Protein AF-X1TGV5-F1 (afdb_monomer)

Organism: NCBI:txid412755

InterPro domains:
  IPR006158 Cobalamin (vitamin B12)-binding domain [PF02310] (2-82)
  IPR006158 Cobalamin (vitamin B12)-binding domain [PS51332] (1-100)
  IPR036724 Cobalamin-binding domain superfamily [SSF52242] (1-96)

Structure (mmCIF, N/CA/C/O backbone):
data_AF-X1TGV5-F1
#
_entry.id   AF-X1TGV5-F1
#
loop_
_atom_site.group_PDB
_atom_site.id
_atom_site.type_symbol
_atom_site.label_atom_id
_atom_site.label_alt_id
_atom_site.label_comp_id
_atom_site.label_asym_id
_atom_site.label_entity_id
_atom_site.label_seq_id
_atom_site.pdbx_PDB_ins_code
_atom_site.Cartn_x
_atom_site.Cartn_y
_atom_site.Cartn_z
_atom_site.occupancy
_atom_site.B_iso_or_equiv
_atom_site.auth_seq_id
_atom_site.auth_comp_id
_atom_site.auth_asym_id
_atom_site.auth_atom_id
_atom_site.pdbx_PDB_model_num
ATOM 1 N N . GLY A 1 1 ? -7.190 6.318 -10.068 1.00 85.38 1 GLY A N 1
ATOM 2 C CA . GLY A 1 1 ? -6.710 7.074 -11.244 1.00 85.38 1 GLY A CA 1
ATOM 3 C C . GLY A 1 1 ? -5.217 6.866 -11.408 1.00 85.38 1 GLY A C 1
ATOM 4 O O . GLY A 1 1 ?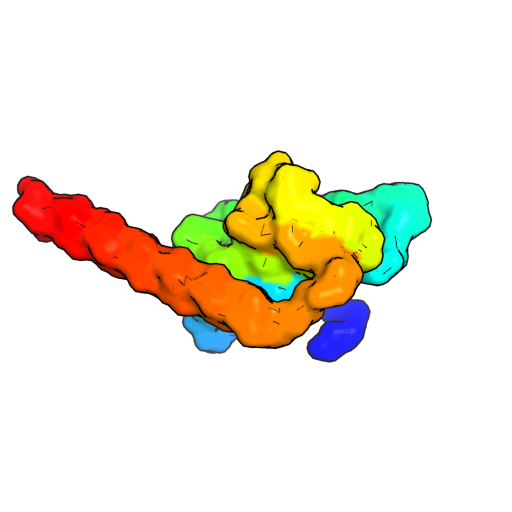 -4.611 6.278 -10.522 1.00 85.38 1 GLY A O 1
ATOM 5 N N . SER A 1 2 ? -4.631 7.317 -12.516 1.00 89.69 2 SER A N 1
ATOM 6 C CA . SER A 1 2 ? -3.177 7.313 -12.741 1.00 89.69 2 SER A CA 1
ATOM 7 C C . SER A 1 2 ? -2.559 8.670 -12.398 1.00 89.69 2 SER A C 1
ATOM 9 O O . SER A 1 2 ? -3.264 9.673 -12.406 1.00 89.69 2 SER A O 1
ATOM 11 N N . GLN A 1 3 ? -1.245 8.696 -12.136 1.00 91.50 3 GLN A N 1
ATOM 12 C CA . GLN A 1 3 ? -0.471 9.930 -11.900 1.00 91.50 3 GLN A CA 1
ATOM 13 C C . GLN A 1 3 ? -1.023 10.804 -10.756 1.00 91.50 3 GLN A C 1
ATOM 15 O O . GLN A 1 3 ? -1.027 12.029 -10.830 1.00 91.50 3 GLN A O 1
ATOM 20 N N . VAL A 1 4 ? -1.501 10.164 -9.688 1.00 96.94 4 VAL A N 1
ATOM 21 C CA . VAL A 1 4 ? -1.942 10.847 -8.466 1.00 96.94 4 VAL A CA 1
ATOM 22 C C . VAL A 1 4 ? -0.712 11.115 -7.601 1.00 96.94 4 VAL A C 1
ATOM 24 O O . VAL A 1 4 ? 0.024 10.175 -7.306 1.00 96.94 4 VAL A O 1
ATOM 27 N N . THR A 1 5 ? -0.480 12.371 -7.208 1.00 98.06 5 THR A N 1
ATOM 28 C CA . THR A 1 5 ? 0.618 12.698 -6.284 1.00 98.06 5 THR A CA 1
ATOM 29 C C . THR A 1 5 ? 0.316 12.170 -4.883 1.00 98.06 5 THR A C 1
ATOM 31 O O . THR A 1 5 ? -0.852 12.022 -4.505 1.00 98.06 5 THR A O 1
ATOM 34 N N . ASN A 1 6 ? 1.356 11.896 -4.095 1.00 98.38 6 ASN A N 1
ATOM 35 C CA . ASN A 1 6 ? 1.174 11.373 -2.744 1.00 98.38 6 ASN A CA 1
ATOM 36 C C . ASN A 1 6 ? 0.411 12.364 -1.851 1.00 98.38 6 ASN A C 1
ATOM 38 O O . ASN A 1 6 ? -0.458 11.944 -1.095 1.00 98.38 6 ASN A O 1
ATOM 42 N N . GLU A 1 7 ? 0.633 13.673 -1.993 1.00 98.38 7 GLU A N 1
ATOM 43 C CA . GLU A 1 7 ? -0.078 14.709 -1.231 1.00 98.38 7 GLU A CA 1
ATOM 44 C C . GLU A 1 7 ? -1.580 14.686 -1.527 1.00 98.38 7 GLU A C 1
ATOM 46 O O . GLU A 1 7 ? -2.407 14.747 -0.616 1.00 98.38 7 GLU A O 1
ATOM 51 N N . LEU A 1 8 ? -1.957 14.550 -2.804 1.00 98.19 8 LEU A N 1
ATOM 52 C CA . LEU A 1 8 ? -3.361 14.438 -3.188 1.00 98.19 8 LEU A CA 1
ATOM 53 C C . LEU A 1 8 ? -3.974 13.133 -2.664 1.00 98.19 8 LEU A C 1
ATOM 55 O O . LEU A 1 8 ? -5.123 13.130 -2.214 1.00 98.19 8 LEU A O 1
ATOM 59 N N . PHE A 1 9 ? -3.217 12.036 -2.703 1.00 98.31 9 PHE A N 1
ATOM 60 C CA . PHE A 1 9 ? -3.662 10.738 -2.205 1.00 98.31 9 PHE A CA 1
ATOM 61 C C . PHE A 1 9 ? -3.897 10.753 -0.686 1.00 98.31 9 PHE A C 1
ATOM 63 O O . PHE A 1 9 ? -4.946 10.304 -0.214 1.00 98.31 9 PHE A O 1
ATOM 70 N N . VAL A 1 10 ? -2.983 11.358 0.075 1.00 98.38 10 VAL A N 1
ATOM 71 C CA . VAL A 1 10 ? -3.099 11.565 1.527 1.00 98.38 10 VAL A CA 1
ATOM 72 C C . VAL A 1 10 ? -4.272 12.492 1.854 1.00 98.38 10 VAL A C 1
ATOM 74 O O . VAL A 1 10 ? -5.122 12.144 2.673 1.00 98.38 10 VAL A O 1
ATOM 77 N N . LYS A 1 11 ? -4.416 13.619 1.145 1.00 98.31 11 LYS A N 1
ATOM 78 C CA . LYS A 1 11 ? -5.562 14.525 1.318 1.00 98.31 11 LYS A CA 1
ATOM 79 C C . LYS A 1 11 ? -6.897 13.803 1.122 1.00 98.31 11 LYS A C 1
ATOM 81 O O . LYS A 1 11 ? -7.813 13.965 1.928 1.00 98.31 11 LYS A O 1
ATOM 86 N N . LYS A 1 12 ? -7.012 12.983 0.072 1.00 98.06 12 LYS A N 1
ATOM 87 C CA . LYS A 1 12 ? -8.229 12.203 -0.198 1.00 98.06 12 LYS A CA 1
ATOM 88 C C . LYS A 1 12 ? -8.479 11.114 0.836 1.00 98.06 12 LYS A C 1
ATOM 90 O O . LYS A 1 12 ? -9.634 10.862 1.164 1.00 98.06 12 LYS A O 1
ATOM 95 N N . THR A 1 13 ? -7.425 10.520 1.380 1.00 97.75 13 THR A N 1
ATOM 96 C CA . THR A 1 13 ? -7.529 9.558 2.483 1.00 97.75 13 THR A CA 1
ATOM 97 C C . THR A 1 13 ? -8.219 10.181 3.695 1.00 97.75 13 THR A C 1
ATOM 99 O O . THR A 1 13 ? -9.147 9.587 4.240 1.00 97.75 13 THR A O 1
ATOM 102 N N . ILE A 1 14 ? -7.823 11.403 4.066 1.00 97.31 14 ILE A N 1
ATOM 103 C CA . ILE A 1 14 ? -8.416 12.152 5.183 1.00 97.31 14 ILE A CA 1
ATOM 104 C C . ILE A 1 14 ? -9.866 12.544 4.870 1.00 97.31 14 ILE A C 1
ATOM 106 O O . ILE A 1 14 ? -10.759 12.307 5.682 1.00 97.31 14 ILE A O 1
ATOM 110 N N . GLU A 1 15 ? -10.112 13.111 3.684 1.00 97.94 15 GLU A N 1
ATOM 111 C CA . GLU A 1 15 ? -11.444 13.557 3.243 1.00 97.94 15 GLU A CA 1
ATOM 112 C C . GLU A 1 15 ? -12.470 12.416 3.259 1.00 97.94 15 GLU A C 1
ATOM 114 O O . GLU A 1 15 ? -13.597 12.591 3.719 1.00 97.94 15 GLU A O 1
ATOM 119 N N . LEU A 1 16 ? -12.063 11.236 2.786 1.00 97.88 16 LEU A N 1
ATOM 120 C CA . LEU A 1 16 ? -12.928 10.065 2.663 1.00 97.88 16 LEU A CA 1
ATOM 121 C C . LEU A 1 16 ? -12.922 9.171 3.907 1.00 97.88 16 LEU A C 1
ATOM 123 O O . LEU A 1 16 ? -13.690 8.213 3.950 1.00 97.88 16 LEU A O 1
ATOM 127 N N . LYS A 1 17 ? -12.073 9.465 4.903 1.00 97.12 17 LYS A N 1
ATOM 128 C CA . LYS A 1 17 ? -11.846 8.623 6.090 1.00 97.12 17 LYS A CA 1
ATOM 129 C C . LYS A 1 17 ? -11.570 7.163 5.710 1.00 97.12 17 LYS A C 1
ATOM 131 O O . LYS A 1 17 ? -12.187 6.248 6.247 1.00 97.12 17 LYS A O 1
ATOM 136 N N . ALA A 1 18 ? -10.688 6.958 4.735 1.00 97.75 18 ALA A N 1
ATOM 137 C CA . ALA A 1 18 ? -10.439 5.633 4.180 1.00 97.75 18 ALA A CA 1
ATOM 138 C C . ALA A 1 18 ? -9.738 4.711 5.193 1.00 97.75 18 ALA A C 1
ATOM 140 O O . ALA A 1 18 ? -8.715 5.079 5.764 1.00 97.75 18 ALA A O 1
ATOM 141 N N . ASP A 1 19 ? -10.251 3.488 5.357 1.00 97.56 19 ASP A N 1
ATOM 142 C CA . ASP A 1 19 ? -9.623 2.458 6.198 1.00 97.56 19 ASP A CA 1
ATOM 143 C C . ASP A 1 19 ? -8.460 1.737 5.491 1.00 97.56 19 ASP A C 1
ATOM 145 O O . ASP A 1 19 ? -7.543 1.227 6.138 1.00 97.56 19 ASP A O 1
ATOM 149 N N . VAL A 1 20 ? -8.51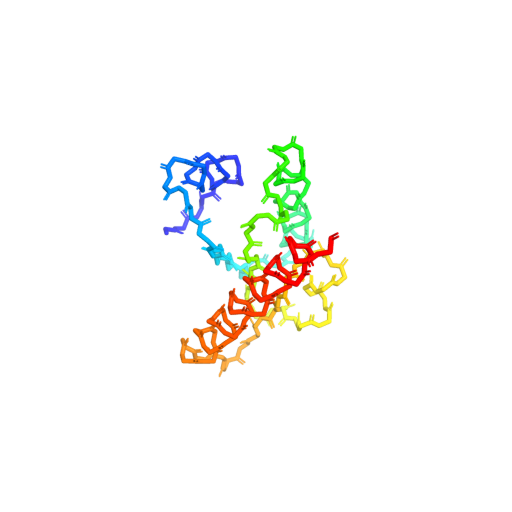2 1.651 4.156 1.00 98.38 20 VAL A N 1
ATOM 150 C CA . VAL A 1 20 ? -7.571 0.884 3.326 1.00 98.38 20 VAL A CA 1
ATOM 151 C C . VAL A 1 20 ? -7.101 1.733 2.151 1.00 98.38 20 VAL A C 1
ATOM 153 O O . VAL A 1 20 ? -7.911 2.275 1.399 1.00 98.38 20 VAL A O 1
ATOM 156 N N . LEU A 1 21 ? -5.785 1.807 1.969 1.00 98.56 21 LEU A N 1
ATOM 157 C CA . LEU A 1 21 ? -5.121 2.519 0.883 1.00 98.56 21 LEU A CA 1
ATOM 158 C C . LEU A 1 21 ? -4.419 1.504 -0.013 1.00 98.56 21 LEU A C 1
ATOM 160 O O 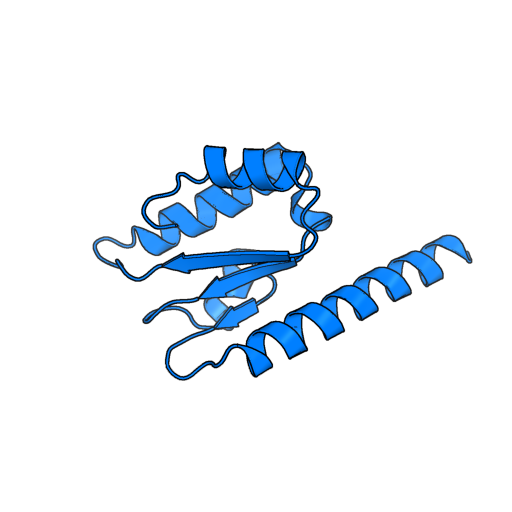. LEU A 1 21 ? -3.593 0.718 0.452 1.00 98.56 21 LEU A O 1
ATOM 164 N N . LEU A 1 22 ? -4.726 1.557 -1.308 1.00 98.38 22 LEU A N 1
ATOM 165 C CA . LEU A 1 22 ? -4.084 0.739 -2.333 1.00 98.38 22 LEU A CA 1
ATOM 166 C C . LEU A 1 22 ? -3.289 1.647 -3.272 1.00 98.38 22 LEU A C 1
ATOM 168 O O . LEU A 1 22 ? -3.865 2.526 -3.915 1.00 98.38 22 LEU A O 1
ATOM 172 N N . VAL A 1 23 ? -1.983 1.415 -3.384 1.00 98.19 23 VAL A N 1
ATOM 173 C CA . VAL A 1 23 ? -1.104 2.126 -4.323 1.00 98.19 23 VAL A CA 1
ATOM 174 C C . VAL A 1 23 ? -0.416 1.138 -5.263 1.00 98.19 23 VAL A C 1
ATOM 176 O O . VAL A 1 23 ? 0.058 0.087 -4.845 1.00 98.19 23 VAL A O 1
ATOM 179 N N . SER A 1 24 ? -0.355 1.464 -6.553 1.00 97.31 24 SER A N 1
ATOM 180 C CA . SER A 1 24 ? 0.283 0.619 -7.568 1.00 97.31 24 SER A CA 1
ATOM 181 C C . SER A 1 24 ? 1.435 1.360 -8.238 1.00 97.31 24 SER A C 1
ATOM 183 O O . SER A 1 24 ? 1.266 2.504 -8.654 1.00 97.31 24 SER A O 1
ATOM 185 N N . GLN A 1 25 ? 2.582 0.697 -8.391 1.00 97.06 25 GLN A N 1
ATOM 186 C CA . GLN A 1 25 ? 3.790 1.253 -9.004 1.00 97.06 25 GLN A CA 1
ATOM 187 C C . GLN A 1 25 ? 4.320 0.334 -10.101 1.00 97.06 25 GLN A C 1
ATOM 189 O O . GLN A 1 25 ? 4.793 -0.766 -9.831 1.00 97.06 25 GLN A O 1
ATOM 194 N N . THR A 1 26 ? 4.261 0.793 -11.350 1.00 95.38 26 THR A N 1
ATOM 195 C CA . THR A 1 26 ? 4.735 0.034 -12.519 1.00 95.38 26 THR A CA 1
ATOM 196 C C . THR A 1 26 ? 6.082 0.517 -13.042 1.00 95.38 26 THR A C 1
ATOM 198 O O . THR A 1 26 ? 6.876 -0.294 -13.515 1.00 95.38 26 THR A O 1
ATOM 201 N N . VAL A 1 27 ? 6.366 1.818 -12.945 1.00 94.94 27 VAL A N 1
ATOM 202 C CA . VAL A 1 27 ? 7.611 2.416 -13.439 1.00 94.94 27 VAL A CA 1
ATOM 203 C C . VAL A 1 27 ? 8.702 2.276 -12.386 1.00 94.94 27 VAL A C 1
ATOM 205 O O . VAL A 1 27 ? 8.623 2.864 -11.312 1.00 94.94 27 VAL A O 1
ATOM 208 N N . THR A 1 28 ? 9.749 1.517 -12.706 1.00 94.31 28 THR A N 1
ATOM 209 C CA . THR A 1 28 ? 10.807 1.179 -11.739 1.00 94.31 28 THR A CA 1
ATOM 210 C C . THR A 1 28 ? 12.171 1.773 -12.079 1.00 94.31 28 THR A C 1
ATOM 212 O O . THR A 1 28 ? 13.133 1.560 -11.348 1.00 94.31 28 THR A O 1
ATOM 215 N N . GLN A 1 29 ? 12.278 2.525 -13.177 1.00 94.38 29 GLN A N 1
ATOM 216 C CA . GLN A 1 29 ? 13.536 3.128 -13.621 1.00 94.38 29 GLN A CA 1
ATOM 217 C C . GLN A 1 29 ? 14.107 4.061 -12.546 1.00 94.38 29 GLN A C 1
ATOM 219 O O . GLN A 1 29 ? 13.380 4.878 -11.980 1.00 94.38 29 GLN A O 1
ATOM 224 N N . LYS A 1 30 ? 15.419 3.950 -12.290 1.00 94.62 30 LYS A N 1
ATOM 225 C CA . LYS A 1 30 ? 16.140 4.759 -11.286 1.00 94.62 30 LYS A CA 1
ATOM 226 C C . LYS A 1 30 ? 15.489 4.720 -9.893 1.00 94.62 30 LYS A C 1
ATOM 228 O O . LYS A 1 30 ? 15.500 5.723 -9.176 1.00 94.62 30 LYS A O 1
ATOM 233 N N . ASP A 1 31 ? 14.863 3.590 -9.567 1.00 94.88 31 ASP A N 1
ATOM 234 C CA . ASP A 1 31 ? 14.195 3.329 -8.292 1.00 94.88 31 ASP A CA 1
ATOM 235 C C . ASP A 1 31 ? 13.111 4.350 -7.926 1.00 94.88 31 ASP A C 1
ATOM 237 O O . ASP A 1 31 ? 12.819 4.584 -6.755 1.00 94.88 31 ASP A O 1
ATOM 241 N N . VAL A 1 32 ? 12.467 4.953 -8.934 1.00 96.06 32 VAL A N 1
ATOM 242 C CA . VAL A 1 32 ? 11.433 5.974 -8.706 1.00 96.06 32 VAL A CA 1
ATOM 243 C C . VAL A 1 32 ? 10.250 5.432 -7.899 1.00 96.06 32 VAL A C 1
ATOM 245 O O . VAL A 1 32 ? 9.760 6.118 -7.009 1.00 96.06 32 VAL A O 1
ATOM 248 N N . HIS A 1 33 ? 9.851 4.179 -8.140 1.00 95.81 33 HIS A N 1
ATOM 249 C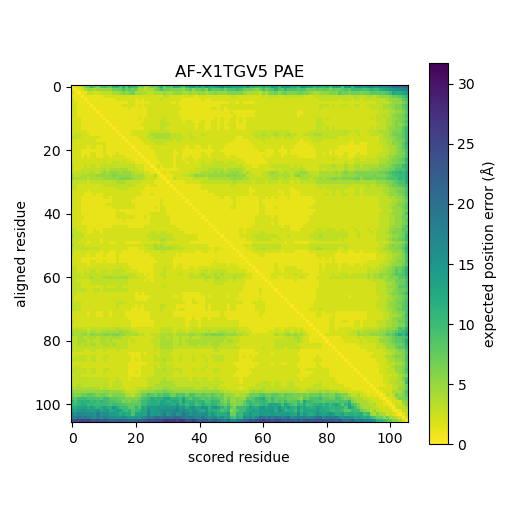 CA . HIS A 1 33 ? 8.849 3.484 -7.334 1.00 95.81 33 HIS A CA 1
ATOM 250 C C . HIS A 1 33 ? 9.210 3.431 -5.844 1.00 95.81 33 HIS A C 1
ATOM 252 O O . HIS A 1 33 ? 8.349 3.727 -5.024 1.00 95.81 33 HIS A O 1
ATOM 258 N N . LEU A 1 34 ? 10.464 3.120 -5.487 1.00 97.25 34 LEU A N 1
ATOM 259 C CA . LEU A 1 34 ? 10.898 3.071 -4.087 1.00 97.25 34 LEU A CA 1
ATOM 260 C C . LEU A 1 34 ? 10.802 4.455 -3.455 1.00 97.25 34 LEU A C 1
ATOM 262 O O . LEU A 1 34 ? 10.136 4.614 -2.441 1.00 97.25 34 LEU A O 1
ATOM 266 N N . LYS A 1 35 ? 11.354 5.478 -4.118 1.00 97.75 35 LYS A N 1
ATOM 267 C CA . LYS A 1 35 ? 11.283 6.871 -3.645 1.00 97.75 35 LYS A CA 1
ATOM 268 C C . LYS A 1 35 ? 9.842 7.337 -3.451 1.00 97.75 35 LYS A C 1
ATOM 270 O O . LYS A 1 35 ? 9.531 7.954 -2.439 1.00 97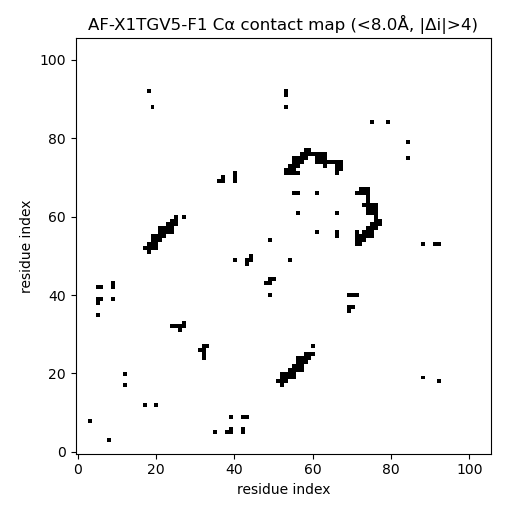.75 35 LYS A O 1
ATOM 275 N N . ASN A 1 36 ? 8.955 7.018 -4.394 1.00 98.19 36 ASN A N 1
ATOM 276 C CA . ASN A 1 36 ? 7.545 7.381 -4.293 1.00 98.19 36 ASN A CA 1
ATOM 277 C C . ASN A 1 36 ? 6.848 6.644 -3.142 1.00 98.19 36 ASN A C 1
ATOM 279 O O . ASN A 1 36 ? 6.036 7.243 -2.442 1.00 98.19 36 ASN A O 1
ATOM 283 N N . LEU A 1 37 ? 7.119 5.348 -2.963 1.00 98.44 37 LEU A N 1
ATOM 284 C CA . LEU A 1 37 ? 6.507 4.546 -1.904 1.00 98.44 37 LEU A CA 1
ATOM 285 C C . LEU A 1 37 ? 7.000 4.967 -0.516 1.00 98.44 37 LEU A C 1
ATOM 287 O O . LEU A 1 37 ? 6.173 5.069 0.387 1.00 98.44 37 LEU A O 1
ATOM 291 N N . THR A 1 38 ? 8.295 5.256 -0.362 1.00 98.56 38 THR A N 1
ATOM 292 C CA . THR A 1 38 ? 8.874 5.811 0.870 1.00 98.56 38 THR A CA 1
ATOM 293 C C . THR A 1 38 ? 8.255 7.164 1.195 1.00 98.56 38 THR A C 1
ATOM 295 O O . THR A 1 38 ? 7.730 7.345 2.287 1.00 98.56 38 THR A O 1
ATOM 298 N N . ASN A 1 39 ? 8.206 8.079 0.222 1.00 98.62 39 ASN A N 1
ATOM 299 C CA . ASN A 1 39 ? 7.618 9.400 0.428 1.00 98.62 39 ASN A CA 1
ATOM 300 C C . ASN A 1 39 ? 6.136 9.333 0.840 1.00 98.62 39 ASN A C 1
ATOM 302 O O . ASN A 1 39 ? 5.689 10.133 1.656 1.00 98.62 39 ASN A O 1
ATOM 306 N N . LEU A 1 40 ? 5.364 8.372 0.317 1.00 98.75 40 LEU A N 1
ATOM 307 C CA . LEU A 1 40 ? 3.976 8.191 0.744 1.00 98.75 40 LEU A CA 1
ATOM 308 C C . LEU A 1 40 ? 3.885 7.812 2.228 1.00 98.75 40 LEU A C 1
ATOM 310 O O . LEU A 1 40 ? 3.025 8.331 2.936 1.00 98.75 40 LEU A O 1
ATOM 314 N N . VAL A 1 41 ? 4.759 6.921 2.699 1.00 98.69 41 VAL A N 1
ATOM 315 C CA . VAL A 1 41 ? 4.796 6.520 4.112 1.00 98.69 41 VAL A CA 1
ATOM 316 C C . VAL A 1 41 ? 5.183 7.705 4.991 1.00 98.69 41 VAL A C 1
ATOM 318 O O . VAL A 1 41 ? 4.452 8.003 5.932 1.00 98.69 41 VAL A O 1
ATOM 321 N N . GLU A 1 42 ? 6.230 8.445 4.621 1.00 98.69 42 GLU A N 1
ATOM 322 C CA . GLU A 1 42 ? 6.666 9.654 5.334 1.00 98.69 42 GLU A CA 1
ATOM 323 C C . GLU A 1 42 ? 5.538 10.692 5.456 1.00 98.69 42 GLU A C 1
ATOM 325 O O . GLU A 1 42 ? 5.332 11.267 6.523 1.00 98.69 42 GLU A O 1
ATOM 330 N N . LEU A 1 43 ? 4.758 10.910 4.391 1.00 98.75 43 LEU A N 1
ATOM 331 C CA . LEU A 1 43 ? 3.621 11.834 4.423 1.00 98.75 43 LEU A CA 1
ATOM 332 C C . LEU A 1 43 ? 2.484 11.331 5.326 1.00 98.75 43 LEU A C 1
ATOM 334 O O . LEU A 1 43 ? 1.900 12.113 6.074 1.00 98.75 43 LEU A O 1
ATOM 338 N N . LEU A 1 44 ? 2.171 10.032 5.297 1.00 98.62 44 LEU A N 1
ATOM 339 C CA . LEU A 1 44 ? 1.162 9.440 6.186 1.00 98.62 44 LEU A CA 1
ATOM 340 C C . LEU A 1 44 ? 1.578 9.515 7.665 1.00 98.62 44 LEU A C 1
ATOM 342 O O . LEU A 1 44 ? 0.719 9.673 8.538 1.00 98.62 44 LEU A O 1
ATOM 346 N N . GLU A 1 45 ? 2.872 9.387 7.954 1.00 98.31 45 GLU A N 1
ATOM 347 C CA . GLU A 1 45 ? 3.443 9.547 9.294 1.00 98.31 45 GLU A CA 1
ATOM 348 C C . GLU A 1 45 ? 3.435 11.008 9.748 1.00 98.31 45 GLU A C 1
ATOM 350 O O . GLU A 1 45 ? 3.005 11.293 10.868 1.00 98.31 45 GLU A O 1
ATOM 355 N N . ALA A 1 46 ? 3.830 11.940 8.873 1.00 98.19 46 ALA A N 1
ATOM 356 C CA . ALA A 1 46 ? 3.803 13.376 9.146 1.00 98.19 46 ALA A CA 1
ATOM 357 C C . ALA A 1 46 ? 2.386 13.867 9.495 1.00 98.19 46 ALA A C 1
ATOM 359 O O . ALA A 1 46 ? 2.208 14.625 10.448 1.00 98.19 46 ALA A O 1
ATOM 360 N N . GLU A 1 47 ? 1.373 13.354 8.794 1.00 97.75 47 GLU A N 1
ATOM 361 C CA . GLU A 1 47 ? -0.046 13.620 9.066 1.00 97.75 47 GLU A CA 1
ATOM 362 C C . GLU A 1 47 ? -0.617 12.781 10.230 1.00 97.75 47 GLU A C 1
ATOM 364 O O . GLU A 1 47 ? -1.787 12.913 10.584 1.00 97.75 47 GLU A O 1
ATOM 369 N N . ARG A 1 48 ? 0.193 11.914 10.860 1.00 97.75 48 ARG A N 1
ATOM 370 C CA . ARG A 1 48 ? -0.185 11.032 11.985 1.00 97.75 48 ARG A CA 1
ATOM 371 C C . ARG A 1 48 ? -1.359 10.096 11.685 1.00 97.75 48 ARG A C 1
ATOM 373 O O . ARG A 1 48 ? -2.117 9.724 12.584 1.00 97.75 48 ARG A O 1
ATOM 380 N N . ILE A 1 49 ? -1.506 9.687 10.429 1.00 97.50 49 ILE A N 1
ATOM 381 C CA . ILE A 1 49 ? -2.574 8.779 9.995 1.00 97.50 49 ILE A CA 1
ATOM 382 C C . ILE A 1 49 ? -2.075 7.398 9.576 1.00 97.50 49 ILE A C 1
ATOM 384 O O . ILE A 1 49 ? -2.903 6.509 9.395 1.00 97.50 49 ILE A O 1
ATOM 388 N N . ARG A 1 50 ? -0.755 7.176 9.476 1.00 98.06 50 ARG A N 1
ATOM 389 C CA . ARG A 1 50 ? -0.177 5.883 9.066 1.00 98.06 50 ARG A CA 1
ATOM 390 C C . ARG A 1 50 ? -0.729 4.701 9.868 1.00 98.06 50 ARG A C 1
ATOM 392 O O . ARG A 1 50 ? -1.145 3.714 9.269 1.00 98.06 50 ARG A O 1
ATOM 399 N N . GLU A 1 51 ? -0.793 4.814 11.190 1.00 95.50 51 GLU A N 1
ATOM 400 C CA . GLU A 1 51 ? -1.278 3.744 12.079 1.00 95.50 51 GLU A CA 1
A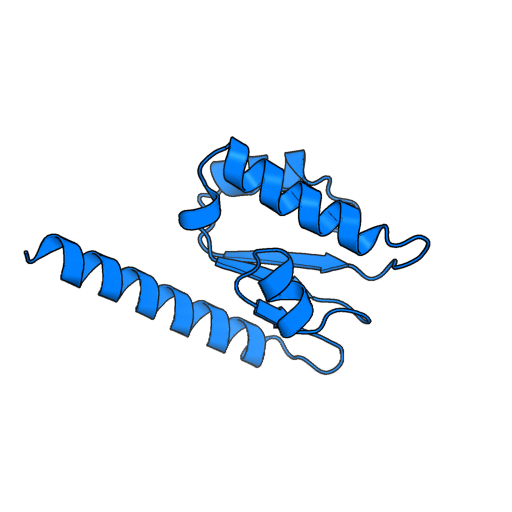TOM 401 C C . GLU A 1 51 ? -2.788 3.477 11.958 1.00 95.50 51 GLU A C 1
ATOM 403 O O . GLU A 1 51 ? -3.276 2.387 12.274 1.00 95.50 51 GLU A O 1
ATOM 408 N N . ASN A 1 52 ? -3.543 4.460 11.465 1.00 95.31 52 ASN A N 1
ATOM 409 C CA . ASN A 1 52 ? -5.000 4.395 11.372 1.00 95.31 52 ASN A CA 1
ATOM 410 C C . ASN A 1 52 ? -5.484 3.719 10.086 1.00 95.31 52 ASN A C 1
ATOM 412 O O . ASN A 1 52 ? -6.670 3.423 9.969 1.00 95.31 52 ASN A O 1
ATOM 416 N N . VAL A 1 53 ? -4.580 3.465 9.137 1.00 97.81 53 VAL A N 1
ATOM 417 C CA . VAL A 1 53 ? -4.917 2.926 7.820 1.00 97.81 53 VAL A CA 1
ATOM 418 C C . VAL A 1 53 ? -4.153 1.642 7.527 1.00 97.81 53 VAL A C 1
ATOM 420 O O . VAL A 1 53 ? -3.032 1.430 7.998 1.00 97.81 53 VAL A O 1
ATOM 423 N N . ILE A 1 54 ? -4.764 0.771 6.731 1.00 98.62 54 ILE A N 1
ATOM 424 C CA . ILE A 1 54 ? -4.101 -0.394 6.146 1.00 98.62 54 ILE A CA 1
ATOM 425 C C . ILE A 1 54 ? -3.505 0.051 4.816 1.00 98.62 54 ILE A C 1
ATOM 427 O O . ILE A 1 54 ? -4.238 0.417 3.898 1.00 98.62 54 ILE A O 1
ATOM 431 N N . LEU A 1 55 ? -2.180 0.034 4.715 1.00 98.75 55 LEU A N 1
ATOM 432 C CA . LEU A 1 55 ? -1.454 0.529 3.555 1.00 98.75 55 LEU A CA 1
ATOM 433 C C . LEU A 1 55 ? -0.877 -0.639 2.756 1.00 98.75 55 LEU A C 1
ATOM 435 O O . LEU A 1 55 ? -0.018 -1.375 3.236 1.00 98.75 55 LEU A O 1
ATOM 439 N N . ILE A 1 56 ? -1.338 -0.796 1.519 1.00 98.81 56 ILE A N 1
ATOM 440 C CA . ILE A 1 56 ? -0.962 -1.903 0.640 1.00 98.81 56 ILE A CA 1
ATOM 441 C C . ILE A 1 56 ? -0.368 -1.337 -0.646 1.00 98.81 56 ILE A C 1
ATOM 443 O O . ILE A 1 56 ? -0.959 -0.451 -1.271 1.00 98.81 56 ILE A O 1
ATOM 447 N N . CYS A 1 57 ? 0.770 -1.882 -1.075 1.00 98.62 57 CYS A N 1
ATOM 448 C CA . CYS A 1 57 ? 1.353 -1.569 -2.376 1.00 98.62 57 CYS A CA 1
ATOM 449 C C . CYS A 1 57 ? 1.340 -2.770 -3.325 1.00 98.62 57 CYS A C 1
ATOM 451 O O . CYS A 1 57 ? 1.291 -3.930 -2.913 1.00 98.62 57 CYS A O 1
ATOM 453 N N . GLY A 1 58 ? 1.386 -2.493 -4.624 1.00 98.38 58 GLY A N 1
ATOM 454 C CA . GLY A 1 58 ? 1.511 -3.527 -5.640 1.00 98.38 58 GLY A CA 1
ATOM 455 C C . GLY A 1 58 ? 2.231 -3.054 -6.892 1.00 98.38 58 GLY A C 1
ATOM 456 O O . GLY A 1 58 ? 2.427 -1.857 -7.110 1.00 98.38 58 GLY A O 1
ATOM 457 N N . GLY A 1 59 ? 2.658 -4.007 -7.713 1.00 97.25 59 GLY A N 1
ATOM 458 C CA . GLY A 1 59 ? 3.357 -3.715 -8.960 1.00 97.25 59 GLY A CA 1
ATOM 459 C C . GLY A 1 59 ? 4.293 -4.834 -9.417 1.00 97.25 59 GLY A C 1
ATOM 460 O O . GLY A 1 59 ? 4.582 -5.756 -8.657 1.00 97.25 59 GLY A O 1
ATOM 461 N N . PRO A 1 60 ? 4.818 -4.759 -10.652 1.00 95.81 60 PRO A N 1
ATOM 462 C CA . PRO A 1 60 ? 5.656 -5.797 -11.249 1.00 95.81 60 PRO A CA 1
ATOM 463 C C . PRO A 1 60 ? 6.965 -6.081 -10.502 1.00 95.81 60 PRO A C 1
ATOM 465 O O . PRO A 1 60 ? 7.552 -7.140 -10.696 1.00 95.81 60 PRO A O 1
ATOM 468 N N . ARG A 1 61 ? 7.438 -5.147 -9.668 1.00 95.81 61 ARG A N 1
ATOM 469 C CA . ARG A 1 61 ? 8.680 -5.273 -8.886 1.00 95.81 61 ARG A CA 1
ATOM 470 C C . ARG A 1 61 ? 8.443 -5.193 -7.376 1.00 95.81 61 ARG A C 1
ATOM 472 O O . ARG A 1 61 ? 9.376 -4.924 -6.633 1.00 95.81 61 ARG A O 1
ATOM 479 N N . ILE A 1 62 ? 7.205 -5.411 -6.933 1.00 97.75 62 ILE A N 1
ATOM 480 C CA . ILE A 1 62 ? 6.843 -5.400 -5.515 1.00 97.75 62 ILE A CA 1
ATOM 481 C C . ILE A 1 62 ? 6.795 -6.835 -4.991 1.00 97.75 62 ILE A C 1
ATOM 483 O O . ILE A 1 62 ? 6.029 -7.656 -5.497 1.00 97.75 62 ILE A O 1
ATOM 487 N N . SER A 1 63 ? 7.596 -7.118 -3.961 1.00 97.62 63 SER A N 1
ATOM 488 C CA . SER A 1 63 ? 7.423 -8.286 -3.094 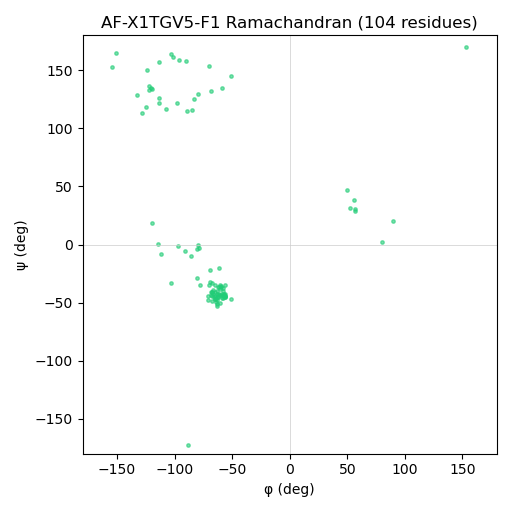1.00 97.62 63 SER A CA 1
ATOM 489 C C . SER A 1 63 ? 6.805 -7.866 -1.762 1.00 97.62 63 SER A C 1
ATOM 491 O O . SER A 1 63 ? 6.788 -6.685 -1.403 1.00 97.62 63 SER A O 1
ATOM 493 N N . ASN A 1 64 ? 6.290 -8.842 -1.016 1.00 98.19 64 ASN A N 1
ATOM 494 C CA . ASN A 1 64 ? 5.764 -8.581 0.316 1.00 98.19 64 ASN A CA 1
ATOM 495 C C . ASN A 1 64 ? 6.876 -8.229 1.319 1.00 98.19 64 ASN A C 1
ATOM 497 O O . ASN A 1 64 ? 6.623 -7.429 2.216 1.00 98.19 64 ASN A O 1
ATOM 501 N N . GLU A 1 65 ? 8.091 -8.781 1.182 1.00 98.31 65 GLU A N 1
ATOM 502 C CA . GLU A 1 65 ? 9.217 -8.380 2.042 1.00 98.31 65 GLU A CA 1
ATOM 503 C C . GLU A 1 65 ? 9.575 -6.909 1.829 1.00 98.31 65 GLU A C 1
ATOM 505 O O . GLU A 1 65 ? 9.572 -6.144 2.790 1.00 98.31 65 GLU A O 1
ATOM 510 N N . LEU A 1 66 ? 9.766 -6.494 0.570 1.00 97.44 66 LEU A N 1
ATOM 511 C CA . LEU A 1 66 ? 10.087 -5.107 0.224 1.00 97.44 66 LEU A CA 1
ATOM 512 C C . LEU A 1 66 ? 9.034 -4.133 0.764 1.00 97.44 66 LEU A C 1
ATOM 514 O O . LEU A 1 66 ? 9.361 -3.089 1.318 1.00 97.44 66 LEU A O 1
ATOM 518 N N . ALA A 1 67 ? 7.754 -4.473 0.612 1.00 98.44 67 ALA A N 1
ATOM 519 C CA . ALA A 1 67 ? 6.669 -3.645 1.119 1.00 98.44 67 ALA A CA 1
ATOM 520 C C . ALA A 1 67 ? 6.778 -3.439 2.638 1.00 98.44 67 ALA A C 1
ATOM 522 O O . ALA A 1 67 ? 6.689 -2.307 3.111 1.00 98.44 67 ALA A O 1
ATOM 523 N N . LYS A 1 68 ? 7.026 -4.511 3.396 1.00 98.31 68 LYS A N 1
ATOM 524 C CA . LYS A 1 68 ? 7.177 -4.435 4.854 1.00 98.31 68 LYS A CA 1
ATOM 525 C C . LYS A 1 68 ? 8.395 -3.623 5.276 1.00 98.31 68 LYS A C 1
ATOM 527 O O . LYS A 1 68 ? 8.284 -2.837 6.209 1.00 98.31 68 LYS A O 1
ATOM 532 N N . GLU A 1 69 ? 9.521 -3.773 4.583 1.00 97.88 69 GLU A N 1
ATOM 533 C CA . GLU A 1 69 ? 10.726 -2.968 4.829 1.00 97.88 69 GLU A CA 1
ATOM 534 C C . GLU A 1 69 ? 10.467 -1.470 4.628 1.00 97.88 69 GLU A C 1
ATOM 536 O O . GLU A 1 69 ? 10.971 -0.649 5.388 1.00 97.88 69 GLU A O 1
ATOM 541 N N . LEU A 1 70 ? 9.631 -1.114 3.650 1.00 97.88 70 LEU A N 1
ATOM 542 C CA . LEU A 1 70 ? 9.231 0.269 3.380 1.00 97.88 70 LEU A CA 1
ATOM 543 C C . LEU A 1 70 ? 8.147 0.801 4.332 1.00 97.88 70 LEU A C 1
ATOM 545 O O . LEU A 1 70 ? 7.760 1.957 4.200 1.00 97.88 70 LEU A O 1
ATOM 549 N N . GLY A 1 71 ? 7.626 -0.015 5.253 1.00 97.81 71 GLY A N 1
ATOM 550 C CA . GLY A 1 71 ? 6.580 0.391 6.194 1.00 97.81 71 GLY A CA 1
ATOM 551 C C . GLY A 1 71 ? 5.147 0.175 5.696 1.00 97.81 71 GLY A C 1
ATOM 552 O O . GLY A 1 71 ? 4.222 0.789 6.227 1.00 97.81 71 GLY A O 1
ATOM 553 N N . TYR A 1 72 ? 4.926 -0.688 4.701 1.00 98.75 72 TYR A N 1
ATOM 554 C CA . TYR A 1 72 ? 3.595 -1.117 4.248 1.00 98.75 72 TYR A CA 1
ATOM 555 C C . TYR A 1 72 ? 3.121 -2.357 5.014 1.00 98.75 72 TYR A C 1
ATOM 557 O O . TYR A 1 72 ? 3.911 -3.139 5.539 1.00 98.75 72 TYR A O 1
ATOM 565 N N . ASP A 1 73 ? 1.806 -2.565 5.040 1.00 98.62 73 ASP A N 1
ATOM 566 C CA . ASP A 1 73 ? 1.188 -3.733 5.670 1.00 98.62 73 ASP A CA 1
ATOM 567 C C . ASP A 1 73 ? 1.293 -4.989 4.792 1.00 98.62 73 ASP A C 1
ATOM 569 O O . ASP A 1 73 ? 1.473 -6.099 5.303 1.00 98.62 73 ASP A O 1
ATOM 573 N N . ALA A 1 74 ? 1.206 -4.815 3.469 1.00 98.62 74 ALA A N 1
ATOM 574 C CA . ALA A 1 74 ? 1.427 -5.879 2.495 1.00 98.62 74 ALA A CA 1
ATOM 575 C C . ALA A 1 74 ? 1.878 -5.353 1.127 1.00 98.62 74 ALA A C 1
ATOM 577 O O . ALA A 1 74 ? 1.526 -4.244 0.715 1.00 98.62 74 ALA A O 1
ATOM 578 N N . GLY A 1 75 ? 2.611 -6.209 0.413 1.00 98.44 75 GLY A N 1
ATOM 579 C CA . GLY A 1 75 ? 3.016 -6.019 -0.977 1.00 98.44 75 GLY A CA 1
ATOM 580 C C . GLY A 1 75 ? 2.499 -7.135 -1.878 1.00 98.44 75 GLY A C 1
ATOM 581 O O . GLY A 1 75 ? 2.630 -8.311 -1.535 1.00 98.44 75 GLY A O 1
ATOM 582 N N . PHE A 1 76 ? 1.960 -6.777 -3.044 1.00 98.50 76 PHE A N 1
ATOM 583 C CA . PHE A 1 76 ? 1.421 -7.733 -4.014 1.00 98.50 76 PHE A CA 1
ATOM 584 C C . PHE A 1 76 ? 2.052 -7.587 -5.406 1.00 98.50 76 PHE A C 1
ATOM 586 O O . PHE A 1 76 ? 1.933 -6.551 -6.067 1.00 98.50 76 PHE A O 1
ATOM 593 N N . GLY A 1 77 ? 2.708 -8.656 -5.858 1.00 97.62 77 GLY A N 1
ATOM 594 C CA . GLY A 1 77 ? 3.346 -8.743 -7.171 1.00 97.62 77 GLY A CA 1
ATOM 595 C C . GLY A 1 77 ? 2.416 -9.241 -8.291 1.00 97.62 77 GLY A C 1
ATOM 596 O O . GLY A 1 77 ? 1.208 -9.418 -8.078 1.00 97.62 77 GLY A O 1
ATOM 597 N N . PRO A 1 78 ? 2.967 -9.498 -9.494 1.00 96.69 78 PRO A N 1
ATOM 598 C CA . PRO A 1 78 ? 2.235 -10.076 -10.622 1.00 96.69 78 PRO A CA 1
ATOM 599 C C . PRO A 1 78 ? 1.464 -11.350 -10.262 1.00 96.69 78 PRO A C 1
ATOM 601 O O . PRO A 1 78 ? 1.924 -12.156 -9.459 1.00 96.69 78 PRO A O 1
ATOM 604 N N . GLY A 1 79 ? 0.298 -11.543 -10.885 1.00 95.31 79 GLY A N 1
ATOM 605 C CA . GLY A 1 79 ? -0.556 -12.711 -10.639 1.00 95.31 79 GLY A CA 1
ATOM 606 C C . GLY A 1 79 ? -1.413 -12.622 -9.372 1.00 95.31 79 GLY A C 1
ATOM 607 O O . GLY A 1 79 ? -2.159 -13.554 -9.085 1.00 95.31 79 GLY A O 1
ATOM 608 N N . THR A 1 80 ? -1.353 -11.510 -8.631 1.00 97.12 80 THR A N 1
ATOM 609 C CA . THR A 1 80 ? -2.267 -11.267 -7.508 1.00 97.12 80 THR A CA 1
ATOM 610 C C . THR A 1 80 ? -3.621 -10.762 -8.007 1.00 97.12 80 THR A C 1
ATOM 612 O O . THR A 1 80 ? -3.692 -9.781 -8.746 1.00 97.12 80 THR A O 1
ATOM 615 N N . TYR A 1 81 ? -4.699 -11.390 -7.539 1.00 96.88 81 TYR A N 1
ATOM 616 C CA . TYR A 1 81 ? -6.078 -11.002 -7.839 1.00 96.88 81 TYR A CA 1
ATOM 617 C C . TYR A 1 81 ? -6.732 -10.223 -6.692 1.00 96.88 81 TYR A C 1
ATOM 619 O O . TYR A 1 81 ? -6.300 -10.282 -5.538 1.00 96.88 81 TYR A O 1
ATOM 627 N N . ALA A 1 82 ? -7.817 -9.510 -7.006 1.00 96.31 82 ALA A N 1
ATOM 628 C CA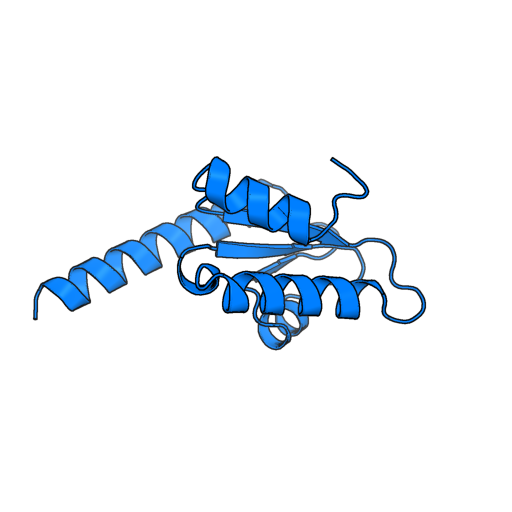 . ALA A 1 82 ? -8.532 -8.659 -6.055 1.00 96.31 82 ALA A CA 1
ATOM 629 C C . ALA A 1 82 ? -9.008 -9.418 -4.804 1.00 96.31 82 ALA A C 1
ATOM 631 O O . ALA A 1 82 ? -8.960 -8.874 -3.706 1.00 96.31 82 ALA A O 1
ATOM 632 N N . GLU A 1 83 ? -9.403 -10.685 -4.946 1.00 97.81 83 GLU A N 1
ATOM 633 C CA . GLU A 1 83 ? -9.827 -11.550 -3.837 1.00 97.81 83 GLU A CA 1
ATOM 634 C C . GLU A 1 83 ? -8.731 -11.779 -2.786 1.00 97.81 83 GLU A C 1
ATOM 636 O O . GLU A 1 83 ? -9.025 -11.825 -1.589 1.00 97.81 83 GLU A O 1
ATOM 641 N N . ILE A 1 84 ? -7.464 -11.850 -3.205 1.00 97.75 84 ILE A N 1
ATOM 642 C CA . ILE A 1 84 ? -6.317 -12.013 -2.305 1.00 97.75 84 ILE A CA 1
ATOM 643 C C . ILE A 1 84 ? -6.105 -10.720 -1.515 1.00 97.75 84 ILE A C 1
ATOM 645 O O . ILE A 1 84 ? -5.996 -10.747 -0.287 1.00 97.75 84 ILE A O 1
ATOM 649 N N . VAL A 1 85 ? -6.111 -9.581 -2.213 1.00 98.19 85 VAL A N 1
ATOM 650 C CA . VAL A 1 85 ? -5.940 -8.253 -1.604 1.00 98.19 85 VAL A CA 1
ATOM 651 C C . VAL A 1 85 ? -7.082 -7.953 -0.630 1.00 98.19 85 VAL A C 1
ATOM 653 O O . VAL A 1 85 ? -6.838 -7.541 0.503 1.00 98.19 85 VAL A O 1
ATOM 656 N N . ALA A 1 86 ? -8.326 -8.226 -1.031 1.00 98.00 86 ALA A N 1
ATOM 657 C CA . ALA A 1 86 ? -9.506 -8.052 -0.192 1.00 98.00 86 ALA A CA 1
ATOM 658 C C . ALA A 1 86 ? -9.456 -8.957 1.045 1.00 98.00 86 ALA A C 1
ATOM 660 O O . ALA A 1 86 ? -9.689 -8.495 2.162 1.00 98.00 86 ALA A O 1
ATOM 661 N N . SER A 1 87 ? -9.088 -10.230 0.869 1.00 98.25 87 SER A N 1
ATOM 662 C CA . SER A 1 87 ? -8.937 -11.173 1.981 1.00 98.25 87 SER A CA 1
ATOM 663 C C . SER A 1 87 ? -7.917 -10.688 3.008 1.00 98.25 87 SER A C 1
ATOM 665 O O . SER A 1 87 ? -8.173 -10.781 4.209 1.00 98.25 87 SER A O 1
ATOM 667 N N . PHE A 1 88 ? -6.775 -10.159 2.560 1.00 98.44 88 PHE A N 1
ATOM 668 C CA . PHE A 1 88 ? -5.783 -9.564 3.453 1.00 98.44 88 PHE A CA 1
ATOM 669 C C . PHE A 1 88 ? -6.351 -8.341 4.183 1.00 98.44 88 PHE A C 1
ATOM 671 O O . PHE A 1 88 ? -6.329 -8.306 5.413 1.00 98.44 88 PHE A O 1
ATOM 678 N N . ALA A 1 89 ? -6.912 -7.380 3.442 1.00 98.19 89 ALA A N 1
ATOM 679 C CA . ALA A 1 89 ? -7.420 -6.132 4.004 1.00 98.19 89 ALA A CA 1
ATOM 680 C C . ALA A 1 89 ? -8.491 -6.372 5.081 1.00 98.19 89 ALA A C 1
ATOM 682 O O . ALA A 1 89 ? -8.423 -5.791 6.162 1.00 98.19 89 ALA A O 1
ATOM 683 N N . ILE A 1 90 ? -9.443 -7.279 4.834 1.00 97.94 90 ILE A N 1
ATOM 684 C CA . ILE A 1 90 ? -10.503 -7.600 5.800 1.00 97.94 90 ILE A CA 1
ATOM 685 C C . ILE A 1 90 ? -9.944 -8.292 7.046 1.00 97.94 90 ILE A C 1
ATOM 687 O O . ILE A 1 90 ? -10.306 -7.921 8.165 1.00 97.94 90 ILE A O 1
ATOM 691 N N . LYS A 1 91 ? -9.044 -9.270 6.883 1.00 98.25 91 LYS A N 1
ATOM 692 C CA . LYS A 1 91 ? -8.414 -9.958 8.023 1.00 98.25 91 LYS A CA 1
ATOM 693 C C . LYS A 1 91 ? -7.624 -8.985 8.894 1.00 98.25 91 LYS A C 1
ATOM 695 O O . LYS A 1 91 ? -7.738 -9.028 10.118 1.00 98.25 91 LYS A O 1
ATOM 700 N N . GLU A 1 92 ? -6.869 -8.089 8.270 1.00 97.88 92 GLU A N 1
ATOM 701 C CA . GLU A 1 92 ? -6.068 -7.090 8.971 1.00 97.88 92 GLU A CA 1
ATOM 702 C C . GLU A 1 92 ? -6.946 -6.061 9.698 1.00 97.88 92 GLU A C 1
ATOM 704 O O . GLU A 1 92 ? -6.705 -5.743 10.865 1.00 97.88 92 GLU A O 1
ATOM 709 N N . LEU A 1 93 ? -8.038 -5.622 9.069 1.00 96.50 93 LEU A N 1
ATOM 710 C CA . LEU A 1 93 ? -9.003 -4.706 9.676 1.00 96.50 93 LEU A CA 1
ATOM 711 C C . LEU A 1 93 ? -9.664 -5.308 10.924 1.00 96.50 93 LEU A C 1
ATOM 713 O O . LEU A 1 93 ? -9.791 -4.634 11.949 1.00 96.50 93 LEU A O 1
ATOM 717 N N . ILE A 1 94 ? -10.038 -6.590 10.871 1.00 96.38 94 ILE A N 1
ATOM 718 C CA . ILE A 1 94 ? -10.562 -7.325 12.032 1.00 96.38 94 ILE A CA 1
ATOM 719 C C . ILE A 1 94 ? -9.491 -7.425 13.127 1.00 96.38 94 ILE A C 1
ATOM 721 O O . ILE A 1 94 ? -9.758 -7.073 14.279 1.00 96.38 94 ILE A O 1
ATOM 725 N N . ARG A 1 95 ? -8.259 -7.818 12.775 1.00 96.12 95 ARG A N 1
ATOM 726 C CA . ARG A 1 95 ? -7.141 -7.957 13.724 1.00 96.12 95 ARG A CA 1
ATOM 727 C C . ARG A 1 95 ? -6.865 -6.659 14.489 1.00 96.12 95 ARG A C 1
ATOM 729 O O . ARG A 1 95 ? -6.692 -6.690 15.713 1.00 96.12 95 ARG A O 1
ATOM 736 N N . ARG A 1 96 ? -6.839 -5.514 13.799 1.00 94.00 96 ARG A N 1
ATOM 737 C CA . ARG A 1 96 ? -6.636 -4.198 14.429 1.00 94.00 96 ARG A CA 1
ATOM 738 C C . ARG A 1 96 ? -7.794 -3.830 15.355 1.00 94.00 96 ARG A C 1
ATOM 740 O O . ARG A 1 96 ? -7.550 -3.445 16.499 1.00 94.00 96 ARG A O 1
ATOM 747 N N 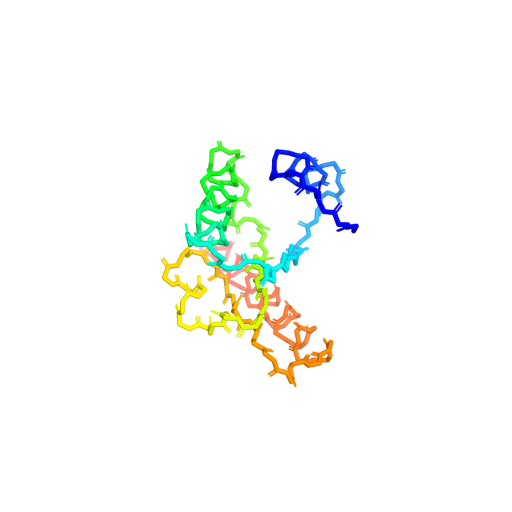. LYS A 1 97 ? -9.045 -4.036 14.923 1.00 90.38 97 LYS A N 1
ATOM 748 C CA . LYS A 1 97 ? -10.236 -3.798 15.762 1.00 90.38 97 LYS A CA 1
ATOM 749 C C . LYS A 1 97 ? -10.225 -4.631 17.044 1.00 90.38 97 LYS A C 1
ATOM 751 O O . LYS A 1 97 ? -10.517 -4.106 18.119 1.00 90.38 97 LYS A O 1
ATOM 756 N N . ASP A 1 98 ? -9.851 -5.902 16.961 1.00 90.69 98 ASP A N 1
ATOM 757 C CA . ASP A 1 98 ? -9.784 -6.777 18.134 1.00 90.69 98 ASP A CA 1
ATOM 758 C C . ASP A 1 98 ? -8.640 -6.401 19.079 1.00 90.69 98 ASP A C 1
ATOM 760 O O . ASP A 1 98 ? -8.788 -6.470 20.301 1.00 90.69 98 ASP A O 1
ATOM 764 N N . SER A 1 99 ? -7.517 -5.937 18.531 1.00 84.62 99 SER A N 1
ATOM 765 C CA . SER A 1 99 ? -6.387 -5.437 19.320 1.00 84.62 99 SER A CA 1
ATOM 766 C C . SER A 1 99 ? -6.773 -4.193 20.132 1.00 84.62 99 SER A C 1
ATOM 768 O O . SER A 1 99 ? -6.424 -4.098 21.308 1.00 84.62 99 SER A O 1
ATOM 770 N N . ILE A 1 100 ? -7.557 -3.280 19.547 1.00 81.31 100 ILE A N 1
ATOM 771 C CA . ILE A 1 100 ? -8.099 -2.097 20.237 1.00 81.31 100 ILE A CA 1
ATOM 772 C C . ILE A 1 100 ? -9.072 -2.512 21.349 1.00 81.31 100 ILE A C 1
ATOM 774 O O . ILE A 1 100 ? -8.944 -2.057 22.484 1.00 81.31 100 ILE A O 1
ATOM 778 N N . LYS A 1 101 ? -10.007 -3.432 21.066 1.00 78.88 101 LYS A N 1
ATOM 779 C CA . LYS A 1 101 ? -10.952 -3.941 22.079 1.00 78.88 101 LYS A CA 1
ATOM 780 C C . LYS A 1 101 ? -10.248 -4.571 23.280 1.00 78.88 101 LYS A C 1
ATOM 782 O O . LYS A 1 101 ? -10.737 -4.436 24.396 1.00 78.88 101 LYS A O 1
ATOM 787 N N . LYS A 1 102 ? -9.132 -5.274 23.059 1.00 79.12 102 LYS A N 1
ATOM 788 C CA . LYS A 1 102 ? -8.327 -5.861 24.139 1.00 79.12 102 LYS A CA 1
ATOM 789 C C . LYS A 1 102 ? -7.638 -4.790 24.984 1.00 79.12 102 LYS A C 1
ATOM 791 O O . LYS A 1 102 ? -7.692 -4.894 26.201 1.00 79.12 102 LYS A O 1
ATOM 796 N N . LYS A 1 103 ? -7.055 -3.757 24.363 1.00 75.50 103 LYS A N 1
ATOM 797 C CA . LYS A 1 103 ? -6.427 -2.635 25.086 1.00 75.50 103 LYS A CA 1
ATOM 798 C C . LYS A 1 103 ? -7.421 -1.863 25.959 1.00 75.50 103 LYS A C 1
ATOM 800 O O . LYS A 1 103 ? -7.062 -1.478 27.055 1.00 75.50 103 LYS A O 1
ATOM 805 N N . ASN A 1 104 ? -8.663 -1.693 25.503 1.00 75.25 104 ASN A N 1
ATOM 806 C CA . ASN A 1 104 ? -9.693 -0.936 26.231 1.00 75.25 104 ASN A CA 1
ATOM 807 C C . ASN A 1 104 ? -10.389 -1.726 27.361 1.00 75.25 104 ASN A C 1
ATOM 809 O O . ASN A 1 104 ? -11.272 -1.184 28.020 1.00 75.25 104 ASN A O 1
ATOM 813 N N . LYS A 1 105 ? -10.078 -3.018 27.532 1.00 67.56 105 LYS A N 1
ATOM 814 C CA . LYS A 1 105 ? -10.643 -3.883 28.587 1.00 67.56 105 LYS A CA 1
ATOM 815 C C . LYS A 1 105 ? -9.735 -4.017 29.818 1.00 67.56 105 LYS A C 1
ATOM 817 O O . LYS A 1 105 ? -10.104 -4.739 30.741 1.00 67.56 105 LYS A O 1
ATOM 822 N N . ILE A 1 106 ? -8.568 -3.381 29.794 1.00 53.44 106 ILE A N 1
ATOM 823 C CA . ILE A 1 106 ? -7.560 -3.349 30.860 1.00 53.44 106 ILE A CA 1
ATOM 824 C C . ILE A 1 106 ? -7.536 -1.923 31.403 1.00 53.44 106 ILE A C 1
ATOM 826 O O . ILE A 1 106 ? -7.430 -1.778 32.637 1.00 53.44 106 ILE A O 1
#

Mean predicted aligned error: 3.22 Å

Foldseek 3Di:
DPPQALVNQLVVCVVVVAQEDEEEDEDCPPNVVLVRLLVSCVVCVVVPNLVRHQYEYEYQPWAQVSCVVSPHPGYYHPPDDPVNVVVSSVVVVVVVVVVVVVVVVD

Solvent-accessible surface area (backbone atoms only — not comparable to full-atom values): 6070 Å² total; per-residue (Å²): 134,80,94,72,51,57,68,59,52,52,52,48,36,63,76,66,65,49,59,67,47,82,47,78,45,78,64,55,70,93,48,46,37,57,56,52,52,41,50,41,44,53,52,30,50,76,70,71,43,46,90,72,35,48,40,34,41,27,24,80,84,34,42,43,66,60,25,44,76,56,73,32,76,37,27,39,34,76,93,69,51,68,69,60,55,50,52,50,53,54,53,50,52,51,51,53,54,52,52,50,56,56,62,76,74,111

pLDDT: mean 95.42, std 6.83, range [53.44, 98.81]

Sequence (106 aa):
GSQVTNELFVKKTIELKADVLLVSQTVTQKDVHLKNLTNLVELLEAERIRENVILICGGPRISNELAKELGYDAGFGPGTYAEIVASFAIKELIRRKDSIKKKNKI

Nearest PDB structures (foldseek):
  8t0v-assembly1_B  TM=9.888E-01  e=3.591E-11  Caldanaerobacter subterraneus subsp. tengcongensis
  1xrs-assembly1_B-2  TM=9.953E-01  e=1.047E-10  Acetoanaerobium sticklandii
  3kow-assembly4_B  TM=9.529E-01  e=1.028E-07  Acetoanaerobium sticklandii
  4jgi-assembly3_A  TM=8.937E-01  e=2.107E-04  Desulfitobacterium hafniense
  4jgi-assembly3_B-2  TM=7.888E-01  e=1.410E-04  Desulfitobacterium hafniense

Radius of gyration: 14.25 Å; Cα contacts (8 Å, |Δi|>4): 113; chains: 1; bounding box: 29×27×44 Å

Secondary structure (DSSP, 8-state):
--S--HHHHHHHHHHHT-SEEEEE----GGGHHHHHHHHHHHHHHHTT-GGGSEEEEESTT--HHHHHHTT-SEEE-TT--HHHHHHHHHHHHHHHHHHHHHHTT-